Protein AF-A0A2A2K3E5-F1 (afdb_monomer_lite)

Structure (mmCIF, N/CA/C/O backbone):
data_AF-A0A2A2K3E5-F1
#
_entry.id   AF-A0A2A2K3E5-F1
#
loop_
_atom_site.group_PDB
_atom_site.id
_atom_site.type_symbol
_atom_site.label_atom_id
_atom_site.label_alt_id
_atom_site.label_comp_id
_atom_site.label_asym_id
_atom_site.label_entity_id
_atom_site.label_seq_id
_atom_site.pdbx_PDB_ins_code
_atom_site.Cartn_x
_atom_site.Cartn_y
_atom_site.Cartn_z
_atom_site.occupancy
_atom_site.B_iso_or_equiv
_atom_site.auth_seq_id
_atom_site.auth_comp_id
_atom_site.auth_asym_id
_atom_site.auth_atom_id
_atom_site.pdbx_PDB_model_num
ATOM 1 N N . MET A 1 1 ? 12.517 -17.983 -43.524 1.00 34.91 1 MET A N 1
ATOM 2 C CA . MET A 1 1 ? 12.796 -18.405 -42.138 1.00 34.91 1 MET A CA 1
ATOM 3 C C . MET A 1 1 ? 11.754 -17.747 -41.262 1.00 34.91 1 MET A C 1
ATOM 5 O O . MET A 1 1 ? 11.875 -16.572 -40.938 1.00 34.91 1 MET A O 1
ATOM 9 N N . ASP A 1 2 ? 10.687 -18.496 -41.009 1.00 36.69 2 ASP A N 1
ATOM 10 C CA . ASP A 1 2 ? 9.540 -18.131 -40.187 1.00 36.69 2 ASP A CA 1
ATOM 11 C C . ASP A 1 2 ? 9.951 -17.930 -38.727 1.00 36.69 2 ASP A C 1
ATOM 13 O O . ASP A 1 2 ? 10.272 -18.878 -38.011 1.00 36.69 2 ASP A O 1
ATOM 17 N N . LEU A 1 3 ? 9.938 -16.678 -38.276 1.00 42.31 3 LEU A N 1
ATOM 18 C CA . LEU A 1 3 ? 10.086 -16.317 -36.869 1.00 42.31 3 LEU A CA 1
ATOM 19 C C . LEU A 1 3 ? 8.701 -16.348 -36.213 1.00 42.31 3 LEU A C 1
ATOM 21 O O . LEU A 1 3 ? 8.101 -15.316 -35.931 1.00 42.31 3 LEU A O 1
ATOM 25 N N . GLY A 1 4 ? 8.197 -17.566 -35.995 1.00 34.44 4 GLY A N 1
ATOM 26 C CA . GLY A 1 4 ? 6.974 -17.877 -35.249 1.00 34.44 4 GLY A CA 1
ATOM 27 C C . GLY A 1 4 ? 7.083 -17.543 -33.758 1.00 34.44 4 GLY A C 1
ATOM 28 O O . GLY A 1 4 ? 7.116 -18.435 -32.914 1.00 34.44 4 GLY A O 1
ATOM 29 N N . GLY A 1 5 ? 7.154 -16.251 -33.436 1.00 38.38 5 GLY A N 1
ATOM 30 C CA . GLY A 1 5 ? 7.237 -15.718 -32.073 1.00 38.38 5 GLY A CA 1
ATOM 31 C C . GLY A 1 5 ? 6.057 -14.833 -31.661 1.00 38.38 5 GLY A C 1
ATOM 32 O O . GLY A 1 5 ? 6.021 -14.387 -30.517 1.00 38.38 5 GLY A O 1
ATOM 33 N N . ASP A 1 6 ? 5.074 -14.628 -32.542 1.00 44.44 6 ASP A N 1
ATOM 34 C CA . ASP A 1 6 ? 3.839 -13.854 -32.308 1.00 44.44 6 ASP A CA 1
ATOM 35 C C . ASP A 1 6 ? 2.871 -14.500 -31.285 1.00 44.44 6 ASP A C 1
ATOM 37 O O . ASP A 1 6 ? 1.714 -14.108 -31.161 1.00 44.44 6 ASP A O 1
ATOM 41 N N . ILE A 1 7 ? 3.295 -15.530 -30.541 1.00 45.41 7 ILE A N 1
ATOM 42 C CA . ILE A 1 7 ? 2.351 -16.483 -29.932 1.00 45.41 7 ILE A CA 1
ATOM 43 C C . ILE A 1 7 ? 2.134 -16.297 -28.421 1.00 45.41 7 ILE A C 1
ATOM 45 O O . ILE A 1 7 ? 1.094 -16.718 -27.922 1.00 45.41 7 ILE A O 1
ATOM 49 N N . VAL A 1 8 ? 3.015 -15.644 -27.649 1.00 43.03 8 VAL A N 1
ATOM 50 C CA . VAL A 1 8 ? 2.917 -15.776 -26.169 1.00 43.03 8 VAL A CA 1
ATOM 51 C C . VAL A 1 8 ? 2.564 -14.493 -25.403 1.00 43.03 8 VAL A C 1
ATOM 53 O O . VAL A 1 8 ? 2.177 -14.578 -24.239 1.00 43.03 8 VAL A O 1
ATOM 56 N N . ARG A 1 9 ? 2.585 -13.301 -26.019 1.00 43.38 9 ARG A N 1
ATOM 57 C CA . ARG A 1 9 ? 2.241 -12.046 -25.306 1.00 43.38 9 ARG A CA 1
ATOM 58 C C . ARG A 1 9 ? 1.006 -11.290 -25.781 1.00 43.38 9 ARG A C 1
ATOM 60 O O . ARG A 1 9 ? 0.586 -10.384 -25.071 1.00 43.38 9 ARG A O 1
ATOM 67 N N . ASP A 1 10 ? 0.360 -11.720 -26.860 1.00 44.03 10 ASP A N 1
ATOM 68 C CA . ASP A 1 10 ? -0.866 -11.067 -27.346 1.00 44.03 10 ASP A CA 1
ATOM 69 C C . ASP A 1 10 ? -2.169 -11.699 -26.836 1.00 44.03 10 ASP A C 1
ATOM 71 O O . ASP A 1 10 ? -3.243 -11.113 -26.976 1.00 44.03 10 ASP A O 1
ATOM 75 N N . PHE A 1 11 ? -2.123 -12.847 -26.152 1.00 43.97 11 PHE A N 1
ATOM 76 C CA . PHE A 1 11 ? -3.353 -13.476 -25.649 1.00 43.97 11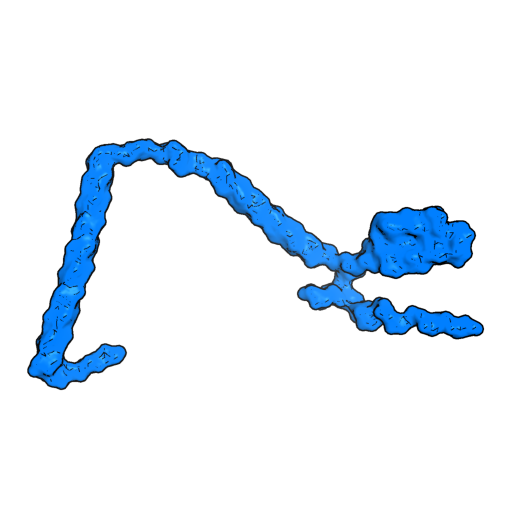 PHE A CA 1
ATOM 77 C C . PHE A 1 11 ? -3.933 -12.830 -24.382 1.00 43.97 11 PHE A C 1
ATOM 79 O O . PHE A 1 11 ? -5.137 -12.929 -24.158 1.00 43.97 11 PHE A O 1
ATOM 86 N N . ALA A 1 12 ? -3.137 -12.102 -23.590 1.00 43.31 12 ALA A N 1
ATOM 87 C CA . ALA A 1 12 ? -3.681 -11.235 -22.534 1.00 43.31 12 ALA A CA 1
ATOM 88 C C . ALA A 1 12 ? -4.191 -9.885 -23.086 1.00 43.31 12 ALA A C 1
ATOM 90 O O . ALA A 1 12 ? -4.932 -9.179 -22.405 1.00 43.31 12 ALA A O 1
ATOM 91 N N . SER A 1 13 ? -3.838 -9.562 -24.337 1.00 45.62 13 SER A N 1
ATOM 92 C CA . SER A 1 13 ? -4.017 -8.257 -24.980 1.00 45.62 13 SER A CA 1
ATOM 93 C C . SER A 1 13 ? -5.052 -8.260 -26.114 1.00 45.62 13 SER A C 1
ATOM 95 O O . SER A 1 13 ? -5.091 -7.322 -26.903 1.00 45.62 13 SER A O 1
ATOM 97 N N . ARG A 1 14 ? -5.941 -9.260 -26.222 1.00 47.97 14 ARG A N 1
ATOM 98 C CA . ARG A 1 14 ? -7.050 -9.173 -27.198 1.00 47.97 14 ARG A CA 1
ATOM 99 C C . ARG A 1 14 ? -8.137 -8.171 -26.810 1.00 47.97 14 ARG A C 1
ATOM 101 O O . ARG A 1 14 ? -8.835 -7.693 -27.692 1.00 47.97 14 ARG A O 1
ATOM 108 N N . ASN A 1 15 ? -8.233 -7.801 -25.528 1.00 50.81 15 ASN A N 1
ATOM 109 C CA . ASN A 1 15 ? -9.259 -6.864 -25.059 1.00 50.81 15 ASN A CA 1
ATOM 110 C C . ASN A 1 15 ? -8.696 -5.591 -24.398 1.00 50.81 15 ASN A C 1
ATOM 112 O O . ASN A 1 15 ? -9.472 -4.701 -24.076 1.00 50.81 15 ASN A O 1
ATOM 116 N N . GLY A 1 16 ? -7.382 -5.484 -24.147 1.00 57.59 16 GLY A N 1
ATOM 117 C CA . GLY A 1 16 ? -6.799 -4.329 -23.437 1.00 57.59 16 GLY A CA 1
ATOM 118 C C . GLY A 1 16 ? -7.319 -4.133 -22.001 1.00 57.59 16 GLY A C 1
ATOM 119 O O . GLY A 1 16 ? -7.186 -3.048 -21.437 1.00 57.59 16 GLY A O 1
ATOM 120 N N . LEU A 1 17 ? -7.941 -5.162 -21.411 1.00 60.69 17 LEU A N 1
ATOM 121 C CA . LEU A 1 17 ? -8.611 -5.101 -20.111 1.00 60.69 17 LEU A CA 1
ATOM 122 C C . LEU A 1 17 ? -7.670 -5.535 -18.986 1.00 60.69 17 LEU A C 1
ATOM 124 O O . LEU A 1 17 ? -7.101 -6.624 -19.002 1.00 60.69 17 LEU A O 1
ATOM 128 N N . CYS A 1 18 ? -7.547 -4.697 -17.963 1.00 66.19 18 CYS A N 1
ATOM 129 C CA . CYS A 1 18 ? -6.782 -5.003 -16.757 1.00 66.19 18 CYS A CA 1
ATOM 130 C C . CYS A 1 18 ? -7.384 -6.209 -16.008 1.00 66.19 18 CYS A C 1
ATOM 132 O O . CYS A 1 18 ? -8.542 -6.163 -15.607 1.00 66.19 18 CYS A O 1
ATOM 134 N N . LYS A 1 19 ? -6.594 -7.260 -15.729 1.00 66.88 19 LYS A N 1
ATOM 135 C CA . LYS A 1 19 ? -7.064 -8.504 -15.067 1.00 66.88 19 LYS A CA 1
ATOM 136 C C . LYS A 1 19 ? -7.733 -8.301 -13.700 1.00 66.88 19 LYS A C 1
ATOM 138 O O . LYS A 1 19 ? -8.517 -9.139 -13.274 1.00 66.88 19 LYS A O 1
ATOM 143 N N . ARG A 1 20 ? -7.395 -7.218 -12.991 1.00 67.38 20 ARG A N 1
ATOM 144 C CA . ARG A 1 20 ? -7.940 -6.901 -11.658 1.00 67.38 20 ARG A CA 1
ATOM 145 C C . ARG A 1 20 ? -9.219 -6.065 -11.727 1.00 67.38 20 ARG A C 1
ATOM 147 O O . ARG A 1 20 ? -10.058 -6.154 -10.841 1.00 67.38 20 ARG A O 1
ATOM 154 N N . CYS A 1 21 ? -9.351 -5.232 -12.751 1.00 66.88 21 CYS A N 1
ATOM 155 C CA . CYS A 1 21 ? -10.335 -4.160 -12.787 1.00 66.88 21 CYS A CA 1
ATOM 156 C C . CYS A 1 21 ? -11.241 -4.186 -14.019 1.00 66.88 21 CYS A C 1
ATOM 158 O O . CYS A 1 21 ? -12.175 -3.393 -14.078 1.00 66.88 21 CYS A O 1
ATOM 160 N N . ASN A 1 22 ? -10.974 -5.073 -14.986 1.00 66.81 22 ASN A N 1
ATOM 161 C CA . ASN A 1 22 ? -11.680 -5.218 -16.261 1.00 66.81 22 ASN A CA 1
ATOM 162 C C . ASN A 1 22 ? -11.976 -3.872 -16.945 1.00 66.81 22 ASN A C 1
ATOM 164 O O . ASN A 1 22 ? -13.013 -3.697 -17.576 1.00 66.81 22 ASN A O 1
ATOM 168 N N . LYS A 1 23 ? -11.062 -2.906 -16.802 1.00 65.06 23 LYS A N 1
ATOM 169 C CA . LYS A 1 23 ? -11.119 -1.594 -17.451 1.00 65.06 23 LYS A CA 1
ATOM 170 C C . LYS A 1 23 ? -10.011 -1.484 -18.488 1.00 65.06 23 LYS A C 1
ATOM 172 O O . LYS A 1 23 ? -8.926 -2.042 -18.306 1.00 65.06 23 LYS A O 1
ATOM 177 N N . LEU A 1 24 ? -10.313 -0.767 -19.566 1.00 60.31 24 LEU A N 1
ATOM 178 C CA . LEU A 1 24 ? -9.474 -0.622 -20.755 1.00 60.31 24 LEU A CA 1
ATOM 179 C C . LEU A 1 24 ? -8.495 0.553 -20.579 1.00 60.31 24 LEU A C 1
ATOM 181 O O . LEU A 1 24 ? -8.556 1.557 -21.277 1.00 60.31 24 LEU A O 1
ATOM 185 N N . THR A 1 25 ? -7.655 0.460 -19.547 1.00 59.81 25 THR A N 1
ATOM 186 C CA . THR A 1 25 ? -6.729 1.524 -19.111 1.00 59.81 25 THR A CA 1
ATOM 187 C C . THR A 1 25 ? -5.356 0.943 -18.773 1.00 59.81 25 THR A C 1
ATOM 189 O O . THR A 1 25 ? -4.784 1.231 -17.719 1.00 59.81 25 THR A O 1
ATOM 192 N N . ILE A 1 26 ? -4.862 0.035 -19.618 1.00 62.75 26 ILE A N 1
ATOM 193 C CA . ILE A 1 26 ? -3.511 -0.515 -19.492 1.00 62.75 26 ILE A CA 1
ATOM 194 C C . ILE A 1 26 ? -2.545 0.416 -20.228 1.00 62.75 26 ILE A C 1
ATOM 196 O O . ILE A 1 26 ? -2.617 0.566 -21.445 1.00 62.75 26 ILE A O 1
ATOM 200 N N . VAL A 1 27 ? -1.620 1.015 -19.486 1.00 63.66 27 VAL A N 1
ATOM 201 C CA . VAL A 1 27 ? -0.490 1.780 -20.014 1.00 63.66 27 VAL A CA 1
ATOM 202 C C . VAL A 1 27 ? 0.737 0.872 -20.007 1.00 63.66 27 VAL A C 1
ATOM 204 O O . VAL A 1 27 ? 1.087 0.294 -18.978 1.00 63.66 27 VAL A O 1
ATOM 207 N N . LEU A 1 28 ? 1.408 0.725 -21.151 1.00 64.31 28 LEU A N 1
ATOM 208 C CA . LEU A 1 28 ? 2.680 0.004 -21.209 1.00 64.31 28 LEU A CA 1
ATOM 209 C C . LEU A 1 28 ? 3.811 0.924 -20.760 1.00 64.31 28 LEU A C 1
ATOM 211 O O . LEU A 1 28 ? 4.202 1.836 -21.489 1.00 64.31 28 LEU A O 1
ATOM 215 N N . VAL A 1 29 ? 4.370 0.652 -19.585 1.00 68.38 29 VAL A N 1
ATOM 216 C CA . VAL A 1 29 ? 5.509 1.406 -19.059 1.00 68.38 29 VAL A CA 1
ATOM 217 C C . VAL A 1 29 ? 6.793 0.622 -19.349 1.00 68.38 29 VAL A C 1
ATOM 219 O O . VAL A 1 29 ? 6.892 -0.557 -18.984 1.00 68.38 29 VAL A O 1
ATOM 222 N N . PRO A 1 30 ? 7.786 1.226 -20.027 1.00 69.31 30 PRO A N 1
ATOM 223 C CA . PRO A 1 30 ? 9.080 0.587 -20.205 1.00 69.31 30 PRO A CA 1
ATOM 224 C C . PRO A 1 30 ? 9.798 0.490 -18.856 1.00 69.31 30 PRO A C 1
ATOM 226 O O . PRO A 1 30 ? 9.852 1.457 -18.098 1.00 69.31 30 PRO A O 1
ATOM 229 N N . SER A 1 31 ? 10.367 -0.674 -18.549 1.00 75.06 31 SER A N 1
ATOM 230 C CA . SER A 1 31 ? 11.224 -0.804 -17.371 1.00 75.06 31 SER A CA 1
ATOM 231 C C . SER A 1 31 ? 12.581 -0.131 -17.608 1.00 75.06 31 SER A C 1
ATOM 233 O O . SER A 1 31 ? 13.116 -0.160 -18.718 1.00 75.06 31 SER A O 1
ATOM 235 N N . LEU A 1 32 ? 13.165 0.440 -16.549 1.00 75.56 32 LEU A N 1
ATOM 236 C CA . LEU A 1 32 ? 14.512 1.031 -16.581 1.00 75.56 32 LEU A CA 1
ATOM 237 C C . LEU A 1 32 ? 15.558 0.039 -17.104 1.00 75.56 32 LEU A C 1
ATOM 239 O O . LEU A 1 32 ? 16.401 0.401 -17.918 1.00 75.56 32 LEU A O 1
ATOM 243 N N . PHE A 1 33 ? 15.451 -1.227 -16.697 1.00 80.50 33 PHE A N 1
ATOM 244 C CA . PHE A 1 33 ? 16.304 -2.306 -17.190 1.00 80.50 33 PHE A CA 1
ATOM 245 C C . PHE A 1 33 ? 16.183 -2.487 -18.709 1.00 80.50 33 PHE A C 1
ATOM 247 O O . PHE A 1 33 ? 17.193 -2.524 -19.405 1.00 80.50 33 PHE A O 1
ATOM 254 N N . GLY A 1 34 ? 14.956 -2.509 -19.237 1.00 79.25 34 GLY A N 1
ATOM 255 C CA . GLY A 1 34 ? 14.713 -2.580 -20.675 1.00 79.25 34 GLY A CA 1
ATOM 256 C C . GLY A 1 34 ? 15.338 -1.427 -21.454 1.00 79.25 34 GLY A C 1
ATOM 257 O O . GLY A 1 34 ? 15.894 -1.643 -22.527 1.00 79.25 34 GLY A O 1
ATOM 258 N N . VAL A 1 35 ? 15.274 -0.207 -20.911 1.00 81.56 35 VAL A N 1
ATOM 259 C CA . VAL A 1 35 ? 15.882 0.986 -21.525 1.00 81.56 35 VAL A CA 1
ATOM 260 C C . VAL A 1 35 ? 17.409 0.896 -21.514 1.00 81.56 35 VAL A C 1
ATOM 262 O O . VAL A 1 35 ? 18.044 1.164 -22.530 1.00 81.56 35 VAL A O 1
ATOM 265 N N . ILE A 1 36 ? 18.006 0.464 -20.401 1.00 83.31 36 ILE A N 1
ATOM 266 C CA . ILE A 1 36 ? 19.459 0.281 -20.287 1.00 83.31 36 ILE A CA 1
ATOM 267 C C . ILE A 1 36 ? 19.937 -0.780 -21.281 1.00 83.31 36 ILE A C 1
ATOM 269 O O . ILE A 1 36 ? 20.877 -0.526 -22.027 1.00 83.31 36 ILE A O 1
ATOM 273 N N . CYS A 1 37 ? 19.258 -1.926 -21.357 1.00 81.75 37 CYS A N 1
ATOM 274 C CA . CYS A 1 37 ? 19.573 -2.979 -22.323 1.00 81.75 37 CYS A CA 1
ATOM 275 C C . CYS A 1 37 ? 19.414 -2.519 -23.776 1.00 81.75 37 CYS A C 1
ATOM 277 O O . CYS A 1 37 ? 20.184 -2.947 -24.633 1.00 81.75 37 CYS A O 1
ATOM 279 N N . LEU A 1 38 ? 18.454 -1.637 -24.069 1.00 82.12 38 LEU A N 1
ATOM 280 C CA . LEU A 1 38 ? 18.306 -1.061 -25.404 1.00 82.12 38 LEU A CA 1
ATOM 281 C C . LEU A 1 38 ? 19.528 -0.229 -25.796 1.00 82.12 38 LEU A C 1
ATOM 283 O O . LEU A 1 38 ? 19.979 -0.333 -26.929 1.00 82.12 38 LEU A O 1
ATOM 287 N N . ILE A 1 39 ? 20.071 0.557 -24.865 1.00 83.38 39 ILE A N 1
ATOM 288 C CA . ILE A 1 39 ? 21.232 1.422 -25.106 1.00 83.38 39 ILE A CA 1
ATOM 289 C C . ILE A 1 39 ? 22.523 0.593 -25.183 1.00 83.38 39 ILE A C 1
ATOM 291 O O . ILE A 1 39 ? 23.324 0.783 -26.096 1.00 83.38 39 ILE A O 1
ATOM 295 N N . THR A 1 40 ? 22.727 -0.353 -24.260 1.00 83.38 40 THR A N 1
ATOM 296 C CA . THR A 1 40 ? 23.977 -1.127 -24.162 1.00 83.38 40 THR A CA 1
ATOM 297 C C . THR A 1 40 ? 24.102 -2.220 -25.221 1.00 83.38 40 THR A C 1
ATOM 299 O O . THR A 1 40 ? 25.211 -2.533 -25.644 1.00 83.38 40 THR A O 1
ATOM 302 N N . LEU A 1 41 ? 22.983 -2.783 -25.686 1.00 82.94 41 LEU A N 1
ATOM 303 C CA . LEU A 1 41 ? 22.952 -3.868 -26.676 1.00 82.94 41 LEU A CA 1
ATOM 304 C C . LEU A 1 41 ? 22.391 -3.419 -28.032 1.00 82.94 41 LEU A C 1
ATOM 306 O O . LEU A 1 41 ? 22.034 -4.260 -28.859 1.00 82.94 41 LEU A O 1
ATOM 310 N N . TRP A 1 42 ? 22.333 -2.107 -28.286 1.00 80.31 42 TRP A N 1
ATOM 311 C CA . TRP A 1 42 ? 21.911 -1.547 -29.576 1.00 80.31 42 TRP A CA 1
ATOM 312 C C . TRP A 1 42 ? 22.741 -2.103 -30.747 1.00 80.31 42 TRP A C 1
ATOM 314 O O . TRP A 1 42 ? 22.206 -2.440 -31.800 1.00 80.31 42 TRP A O 1
ATOM 324 N N . TRP A 1 43 ? 24.048 -2.267 -30.525 1.00 80.00 43 TRP A N 1
ATOM 325 C CA . TRP A 1 43 ? 25.037 -2.681 -31.526 1.00 80.00 43 TRP A CA 1
ATOM 326 C C . TRP A 1 43 ? 25.004 -4.190 -31.827 1.00 80.00 43 TRP A C 1
ATOM 328 O O . TRP A 1 43 ? 25.553 -4.635 -32.830 1.00 80.00 43 TRP A O 1
ATOM 338 N N . MET A 1 44 ? 24.323 -4.986 -30.994 1.00 76.69 44 MET A N 1
ATOM 339 C CA . MET A 1 44 ? 24.200 -6.443 -31.133 1.00 76.69 44 MET A CA 1
ATOM 340 C C . MET A 1 44 ? 23.000 -6.821 -32.014 1.00 76.69 44 MET A C 1
ATOM 342 O O . MET A 1 44 ? 22.104 -7.542 -31.581 1.00 76.69 44 MET A O 1
ATOM 346 N N . CYS A 1 45 ? 22.941 -6.293 -33.240 1.00 79.38 45 CYS A N 1
ATOM 347 C CA . CYS A 1 45 ? 21.907 -6.629 -34.235 1.00 79.38 45 CYS A CA 1
ATOM 348 C C . CYS A 1 45 ? 20.453 -6.522 -33.715 1.00 79.38 45 CYS A C 1
ATOM 350 O O . CYS A 1 45 ? 19.597 -7.328 -34.071 1.00 79.38 45 CYS A O 1
ATOM 352 N N . GLY A 1 46 ? 20.158 -5.545 -32.849 1.00 68.50 46 GLY A N 1
ATOM 353 C CA . GLY A 1 46 ? 18.799 -5.328 -32.338 1.00 68.50 46 GLY A CA 1
ATOM 354 C C . GLY A 1 46 ? 18.380 -6.211 -31.154 1.00 68.50 46 GLY A C 1
ATOM 355 O O . GLY A 1 46 ? 17.225 -6.132 -30.734 1.00 68.50 46 GLY A O 1
ATOM 356 N N . LEU A 1 47 ? 19.289 -6.983 -30.542 1.00 79.31 47 LEU A N 1
ATOM 357 C CA . LEU A 1 47 ? 19.012 -7.730 -29.299 1.00 79.31 47 LEU A CA 1
ATOM 358 C C . LEU A 1 47 ? 18.497 -6.821 -28.172 1.00 79.31 47 LEU A C 1
ATOM 360 O O . LEU A 1 47 ? 17.553 -7.179 -27.467 1.00 79.31 47 LEU A O 1
ATOM 364 N N . GLY A 1 48 ? 19.049 -5.609 -28.052 1.00 76.25 48 GLY A N 1
ATOM 365 C CA . GLY A 1 48 ? 18.559 -4.604 -27.105 1.00 76.25 48 GLY A CA 1
ATOM 366 C C . GLY A 1 48 ? 17.092 -4.215 -27.335 1.00 76.25 48 GLY A C 1
ATOM 367 O O . GLY A 1 48 ? 16.346 -4.027 -26.375 1.00 76.25 48 GLY A O 1
ATOM 368 N N . TYR A 1 49 ? 16.637 -4.172 -28.593 1.00 78.12 49 TYR A N 1
ATOM 369 C CA . TYR A 1 49 ? 15.242 -3.876 -28.935 1.00 78.12 49 TYR A CA 1
ATOM 370 C C . TYR A 1 49 ? 14.295 -5.017 -28.542 1.00 78.12 49 TYR A C 1
ATOM 372 O O . TYR A 1 49 ? 13.203 -4.771 -28.022 1.00 78.12 49 TYR A O 1
ATOM 380 N N . VAL A 1 50 ? 14.726 -6.268 -28.733 1.00 78.44 50 VAL A N 1
ATOM 381 C CA . VAL A 1 50 ? 13.962 -7.458 -28.325 1.00 78.44 50 VAL A CA 1
ATOM 382 C C . VAL A 1 50 ? 13.795 -7.487 -26.807 1.00 78.44 50 VAL A C 1
ATOM 384 O O . VAL A 1 50 ? 12.678 -7.631 -26.306 1.00 78.44 50 VAL A O 1
ATOM 387 N N . ILE A 1 51 ? 14.876 -7.259 -26.059 1.00 79.69 51 ILE A N 1
ATOM 388 C CA . ILE A 1 51 ? 14.841 -7.214 -24.591 1.00 79.69 51 ILE A CA 1
ATOM 389 C C . ILE A 1 51 ? 13.955 -6.060 -24.112 1.00 79.69 51 ILE A C 1
ATOM 391 O O . ILE A 1 51 ? 13.123 -6.248 -23.224 1.00 79.69 51 ILE A O 1
ATOM 395 N N . TYR A 1 52 ? 14.053 -4.885 -24.731 1.00 76.88 52 TYR A N 1
ATOM 396 C CA . TYR A 1 52 ? 13.188 -3.746 -24.425 1.00 76.88 52 TYR A CA 1
ATOM 397 C C . TYR A 1 52 ? 11.701 -4.060 -24.633 1.00 76.88 52 TYR A C 1
ATOM 399 O O . TYR A 1 52 ? 10.876 -3.731 -23.782 1.00 76.88 52 TYR A O 1
ATOM 407 N N . ARG A 1 53 ? 11.340 -4.742 -25.727 1.00 74.00 53 ARG A N 1
ATOM 408 C CA . ARG A 1 53 ? 9.962 -5.196 -25.984 1.00 74.00 53 ARG A CA 1
ATOM 409 C C . ARG A 1 53 ? 9.481 -6.194 -24.930 1.00 74.00 53 ARG A C 1
ATOM 411 O O . ARG A 1 53 ? 8.351 -6.070 -24.460 1.00 74.00 53 ARG A O 1
ATOM 418 N N . LEU A 1 54 ? 10.336 -7.132 -24.523 1.00 73.38 54 LEU A N 1
ATOM 419 C CA . LEU A 1 54 ? 10.021 -8.153 -23.517 1.00 73.38 54 LEU A CA 1
ATOM 420 C C . LEU A 1 54 ? 9.938 -7.610 -22.087 1.00 73.38 54 LEU A C 1
ATOM 422 O O . LEU A 1 54 ? 9.299 -8.209 -21.229 1.00 73.38 54 LEU A O 1
ATOM 426 N N . THR A 1 55 ? 10.534 -6.461 -21.813 1.00 73.25 55 THR A N 1
ATOM 427 C CA . THR A 1 55 ? 10.602 -5.888 -20.461 1.00 73.25 55 THR A CA 1
ATOM 428 C C . THR A 1 55 ? 9.630 -4.726 -20.257 1.00 73.25 55 THR A C 1
ATOM 430 O O . THR A 1 55 ? 9.683 -4.044 -19.229 1.00 73.25 55 THR A O 1
ATOM 433 N N . LYS A 1 56 ? 8.721 -4.494 -21.216 1.00 69.44 56 LYS A N 1
ATOM 434 C CA . LYS A 1 56 ? 7.559 -3.621 -21.020 1.00 69.44 56 LYS A CA 1
ATOM 435 C C . LYS A 1 56 ? 6.592 -4.281 -20.051 1.00 69.44 56 LYS A C 1
ATOM 437 O O . LYS A 1 56 ? 6.147 -5.403 -20.306 1.00 69.44 56 LYS A O 1
ATOM 442 N N . ASN A 1 57 ? 6.243 -3.557 -18.997 1.00 67.06 57 ASN A N 1
ATOM 443 C CA . ASN A 1 57 ? 5.258 -3.997 -18.024 1.00 67.06 57 ASN A CA 1
ATOM 444 C C . ASN A 1 57 ? 3.911 -3.337 -18.311 1.00 67.06 57 ASN A C 1
ATOM 446 O O . ASN A 1 57 ? 3.835 -2.158 -18.661 1.00 67.06 57 ASN A O 1
ATOM 450 N N . GLU A 1 58 ? 2.848 -4.115 -18.150 1.00 67.44 58 GLU A N 1
ATOM 451 C CA . GLU A 1 58 ? 1.476 -3.625 -18.195 1.00 67.44 58 GLU A CA 1
ATOM 452 C C . GLU A 1 58 ? 1.161 -2.947 -16.862 1.00 67.44 58 GLU A C 1
ATOM 454 O O . GLU A 1 58 ? 1.194 -3.579 -15.803 1.00 67.44 58 GLU A O 1
ATOM 459 N N . HIS A 1 59 ? 0.887 -1.647 -16.901 1.00 64.94 59 HIS A N 1
ATOM 460 C CA . HIS A 1 59 ? 0.521 -0.865 -15.733 1.00 64.94 59 HIS A CA 1
ATOM 461 C C . HIS A 1 59 ? -0.933 -0.418 -15.843 1.00 64.94 59 HIS A C 1
ATOM 463 O O . HIS A 1 59 ? -1.353 0.104 -16.870 1.00 64.94 59 HIS A O 1
ATOM 469 N N . CYS A 1 60 ? -1.709 -0.613 -14.781 1.00 71.50 60 CYS A N 1
ATOM 470 C CA . CYS A 1 60 ? -3.073 -0.113 -14.711 1.00 71.50 60 CYS A CA 1
ATOM 471 C C . CYS A 1 60 ? -3.120 1.085 -13.764 1.00 71.50 60 CYS A C 1
ATOM 473 O O . CYS A 1 60 ? -3.050 0.917 -12.546 1.00 71.50 60 CYS A O 1
ATOM 475 N N . GLU A 1 61 ? -3.255 2.279 -14.334 1.00 66.31 61 GLU A N 1
ATOM 476 C CA . GLU A 1 61 ? -3.278 3.552 -13.607 1.00 66.31 61 GLU A CA 1
ATOM 477 C C . GLU A 1 61 ? -4.334 3.601 -12.478 1.00 66.31 61 GLU A C 1
ATOM 479 O O . GLU A 1 61 ? -3.961 3.901 -11.341 1.00 66.31 61 GLU A O 1
ATOM 484 N N . PRO A 1 62 ? -5.610 3.204 -12.688 1.00 66.06 62 PRO A N 1
ATOM 485 C CA . PRO A 1 62 ? -6.599 3.232 -11.608 1.00 66.06 62 PRO A CA 1
ATOM 486 C C . PRO A 1 62 ? -6.327 2.218 -10.485 1.00 66.06 62 PRO A C 1
ATOM 488 O O . PRO A 1 62 ? -6.651 2.496 -9.332 1.00 66.06 62 PRO A O 1
ATOM 491 N N . CYS A 1 63 ? -5.711 1.066 -10.778 1.00 70.62 63 CYS A N 1
ATOM 492 C CA . CYS A 1 63 ? -5.305 0.112 -9.736 1.00 70.62 63 CYS A CA 1
ATOM 493 C C . CYS A 1 63 ? -4.086 0.601 -8.950 1.00 70.62 63 CYS A C 1
ATOM 495 O O . CYS A 1 63 ? -3.993 0.395 -7.744 1.00 70.62 63 CYS A O 1
ATOM 497 N N . ALA A 1 64 ? -3.146 1.266 -9.617 1.00 68.31 64 ALA A N 1
ATOM 498 C CA . ALA A 1 64 ? -2.002 1.857 -8.940 1.00 68.31 64 ALA A CA 1
ATOM 499 C C . ALA A 1 64 ? -2.436 2.991 -8.004 1.00 68.31 64 ALA A C 1
ATOM 501 O O . ALA A 1 64 ? -1.934 3.102 -6.886 1.00 68.31 64 ALA A O 1
ATOM 502 N N . GLN A 1 65 ? -3.415 3.794 -8.429 1.00 72.69 65 GLN A N 1
ATOM 503 C CA . GLN A 1 65 ? -3.975 4.862 -7.612 1.00 72.69 65 GLN A CA 1
ATOM 504 C C . GLN A 1 65 ? -4.748 4.324 -6.401 1.00 72.69 65 GLN A C 1
ATOM 506 O O . GLN A 1 65 ? -4.584 4.862 -5.307 1.00 72.69 65 GLN A O 1
ATOM 511 N N . SER A 1 66 ? -5.550 3.261 -6.553 1.00 72.25 66 SER A N 1
ATOM 512 C CA . SER A 1 66 ? -6.246 2.642 -5.415 1.00 72.25 66 SER A CA 1
ATOM 513 C C . SER A 1 66 ? -5.266 2.108 -4.375 1.00 72.25 66 SER A C 1
ATOM 515 O O . SER A 1 66 ? -5.390 2.438 -3.197 1.00 72.25 66 SER A O 1
ATOM 517 N N . ASP A 1 67 ? -4.248 1.371 -4.821 1.00 73.88 67 ASP A N 1
ATOM 518 C CA . ASP A 1 67 ? -3.245 0.770 -3.939 1.00 73.88 67 ASP A CA 1
ATOM 519 C C . ASP A 1 67 ? -2.402 1.863 -3.245 1.00 73.88 67 ASP A C 1
ATOM 521 O O . ASP A 1 67 ? -2.023 1.738 -2.077 1.00 73.88 67 ASP A O 1
ATOM 525 N N . PHE A 1 68 ? -2.133 2.978 -3.934 1.00 73.31 68 PHE A N 1
ATOM 526 C CA . PHE A 1 68 ? -1.456 4.136 -3.348 1.00 73.31 68 PHE A CA 1
ATOM 527 C C . PHE A 1 68 ? -2.319 4.843 -2.298 1.00 73.31 68 PHE A C 1
ATOM 529 O O . PHE A 1 68 ? -1.824 5.183 -1.224 1.00 73.31 68 PHE A O 1
ATOM 536 N N . MET A 1 69 ? -3.607 5.050 -2.580 1.00 71.12 69 MET A N 1
ATOM 537 C CA . MET A 1 69 ? -4.544 5.682 -1.646 1.00 71.12 69 MET A CA 1
ATOM 538 C C . MET A 1 69 ? -4.766 4.825 -0.398 1.00 71.12 69 MET A C 1
ATOM 540 O O . MET A 1 69 ? -4.851 5.365 0.705 1.00 71.12 69 MET A O 1
ATOM 544 N N . GLU A 1 70 ? -4.794 3.502 -0.546 1.00 74.88 70 GLU A N 1
ATOM 545 C CA . GLU A 1 70 ? -4.878 2.558 0.568 1.00 74.88 70 GLU A CA 1
ATOM 546 C C . GLU A 1 70 ? -3.631 2.632 1.462 1.00 74.88 70 GLU A C 1
ATOM 548 O O . GLU A 1 70 ? -3.748 2.871 2.665 1.00 74.88 70 GLU A O 1
ATOM 553 N N . LYS A 1 71 ? -2.429 2.583 0.873 1.00 74.06 71 LYS A N 1
ATOM 554 C CA . LYS A 1 71 ? -1.169 2.774 1.616 1.00 74.06 71 LYS A CA 1
ATOM 555 C C . LYS A 1 71 ? -1.058 4.160 2.253 1.00 74.06 71 LYS A C 1
ATOM 557 O O . LYS A 1 71 ? -0.512 4.305 3.346 1.00 74.06 71 LYS A O 1
ATOM 562 N N . ALA A 1 72 ? -1.561 5.202 1.595 1.00 71.81 72 ALA A N 1
ATOM 563 C CA . ALA A 1 72 ? -1.585 6.551 2.153 1.00 71.81 72 ALA A CA 1
ATOM 564 C C . ALA A 1 72 ? -2.540 6.648 3.352 1.00 71.81 72 ALA A C 1
ATOM 566 O O . ALA A 1 72 ? -2.218 7.315 4.336 1.00 71.81 72 ALA A O 1
ATOM 567 N N . LYS A 1 73 ? -3.690 5.967 3.298 1.00 76.44 73 LYS A N 1
ATOM 568 C CA . LYS A 1 73 ? -4.634 5.865 4.416 1.00 76.44 73 LYS A CA 1
ATOM 569 C C . LYS A 1 73 ? -4.006 5.147 5.608 1.00 76.44 73 LYS A C 1
ATOM 571 O O . LYS A 1 73 ? -4.118 5.646 6.723 1.00 76.44 73 LYS A O 1
ATOM 576 N N . GLU A 1 74 ? -3.309 4.041 5.369 1.00 69.94 74 GLU A N 1
ATOM 577 C CA . GLU A 1 74 ? -2.588 3.299 6.407 1.00 69.94 74 GLU A CA 1
ATOM 578 C C . GLU A 1 74 ? -1.537 4.184 7.095 1.00 69.94 74 GLU A C 1
ATOM 580 O O . GLU A 1 74 ? -1.570 4.355 8.311 1.00 69.94 74 GLU A O 1
ATOM 585 N N . ARG A 1 75 ? -0.697 4.884 6.319 1.00 71.38 75 ARG A N 1
ATOM 586 C CA . ARG A 1 75 ? 0.295 5.834 6.861 1.00 71.38 75 ARG A CA 1
ATOM 587 C C . ARG A 1 75 ? -0.335 6.955 7.690 1.00 71.38 75 ARG A C 1
ATOM 589 O O . ARG A 1 75 ? 0.218 7.335 8.719 1.00 71.38 75 ARG A O 1
ATOM 596 N N . ARG A 1 76 ? -1.478 7.498 7.252 1.00 70.50 76 ARG A N 1
ATOM 597 C CA . ARG A 1 76 ? -2.210 8.539 7.996 1.00 70.50 76 ARG A CA 1
ATOM 598 C C . ARG A 1 76 ? -2.773 8.009 9.313 1.00 70.50 76 ARG A C 1
ATOM 600 O O . ARG A 1 76 ? -2.705 8.720 10.308 1.00 70.50 76 ARG A O 1
ATOM 607 N N . MET A 1 77 ? -3.298 6.784 9.327 1.00 69.38 77 MET A N 1
ATOM 608 C CA . MET A 1 77 ? -3.830 6.156 10.539 1.00 69.38 77 MET A CA 1
ATOM 609 C C . MET A 1 77 ? -2.723 5.904 1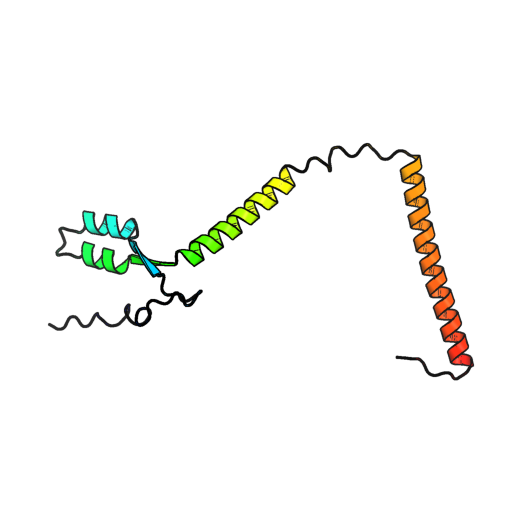1.567 1.00 69.38 77 MET A C 1
ATOM 611 O O . MET A 1 77 ? -2.881 6.259 12.731 1.00 69.38 77 MET A O 1
ATOM 615 N N . THR A 1 78 ? -1.575 5.380 11.132 1.00 71.38 78 THR A N 1
ATOM 616 C CA . THR A 1 78 ? -0.414 5.173 12.008 1.00 71.38 78 THR A CA 1
ATOM 617 C C . THR A 1 78 ? 0.106 6.491 12.574 1.00 71.38 78 THR A C 1
ATOM 619 O O . THR A 1 78 ? 0.421 6.566 13.757 1.00 71.38 78 THR A O 1
ATOM 622 N N . LYS A 1 79 ? 0.148 7.553 11.757 1.00 73.69 79 LYS A N 1
ATOM 623 C CA . LYS A 1 79 ? 0.544 8.888 12.218 1.00 73.69 79 LYS A CA 1
ATOM 624 C C . LYS A 1 79 ? -0.414 9.444 13.278 1.00 73.69 79 LYS A C 1
ATOM 626 O O . LYS A 1 79 ? 0.052 9.914 14.302 1.00 73.69 79 LYS A O 1
ATOM 631 N N . LEU A 1 80 ? -1.727 9.342 13.062 1.00 67.81 80 LEU A N 1
ATOM 632 C CA . LEU A 1 80 ? -2.731 9.759 14.051 1.00 67.81 80 LEU A CA 1
ATOM 633 C C . LEU A 1 80 ? -2.570 9.024 15.384 1.00 67.81 80 LEU A C 1
ATOM 635 O O . LEU A 1 80 ? -2.700 9.645 16.426 1.00 67.81 80 LEU A O 1
ATOM 639 N N . PHE A 1 81 ? -2.267 7.726 15.350 1.00 68.38 81 PHE A N 1
ATOM 640 C CA . PHE A 1 81 ? -2.024 6.945 16.562 1.00 68.38 81 PHE A CA 1
ATOM 641 C C . PHE A 1 81 ? -0.750 7.382 17.304 1.00 68.38 81 PHE A C 1
ATOM 643 O O . PHE A 1 81 ? -0.732 7.409 18.527 1.00 68.38 81 PHE A O 1
ATOM 650 N N . LEU A 1 82 ? 0.311 7.732 16.572 1.00 68.50 82 LEU A N 1
ATOM 651 C CA . LEU A 1 82 ? 1.564 8.243 17.143 1.00 68.50 82 LEU A CA 1
ATOM 652 C C . LEU A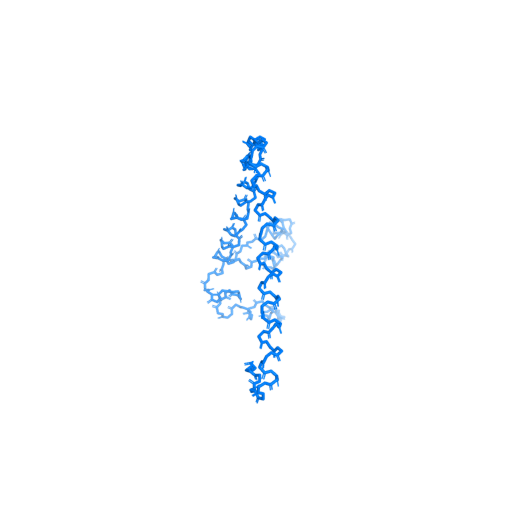 1 82 ? 1.423 9.658 17.721 1.00 68.50 82 LEU A C 1
ATOM 654 O O . LEU A 1 82 ? 2.032 9.957 18.743 1.00 68.50 82 LEU A O 1
ATOM 658 N N . ASP A 1 83 ? 0.631 10.509 17.069 1.00 73.19 83 ASP A N 1
ATOM 659 C CA . ASP A 1 83 ? 0.380 11.891 17.491 1.00 73.19 83 ASP A CA 1
ATOM 660 C C . ASP A 1 83 ? -0.692 11.981 18.604 1.00 73.19 83 ASP A C 1
ATOM 662 O O . ASP A 1 83 ? -0.916 13.057 19.161 1.00 73.19 83 ASP A O 1
ATOM 666 N N . ASP A 1 84 ? -1.365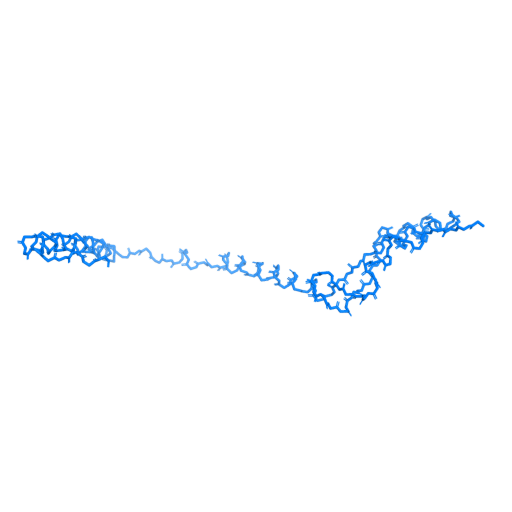 10.875 18.951 1.00 65.56 84 ASP A N 1
ATOM 667 C CA . ASP A 1 84 ? -2.368 10.829 20.019 1.00 65.56 84 ASP A CA 1
ATOM 668 C C . ASP A 1 84 ? -1.707 10.792 21.410 1.00 65.56 84 ASP A C 1
ATOM 670 O O . ASP A 1 84 ? -1.535 9.749 22.043 1.00 65.56 84 ASP A O 1
ATOM 674 N N . VAL A 1 85 ? -1.341 11.975 21.908 1.00 63.16 85 VAL A N 1
ATOM 675 C CA . VAL A 1 85 ? -0.760 12.177 23.249 1.00 63.16 85 VAL A CA 1
ATOM 676 C C . VAL A 1 85 ? -1.833 12.143 24.356 1.00 63.16 85 VAL A C 1
ATOM 678 O O . VAL A 1 85 ? -1.510 12.208 25.542 1.00 63.16 85 VAL A O 1
ATOM 681 N N . SER A 1 86 ? -3.120 11.974 24.019 1.00 64.38 86 SER A N 1
ATOM 682 C CA . SER A 1 86 ? -4.222 12.011 24.998 1.00 64.38 86 SER A CA 1
ATOM 683 C C . SER A 1 86 ? -4.150 10.911 26.065 1.00 64.38 86 SER A C 1
ATOM 685 O O . SER A 1 86 ? -4.743 11.048 27.136 1.00 64.38 86 SER A O 1
ATOM 687 N N . GLN A 1 87 ? -3.395 9.837 25.810 1.00 59.16 87 GLN A N 1
ATOM 688 C CA . GLN A 1 87 ? -3.136 8.781 26.792 1.00 59.16 87 GLN A CA 1
ATOM 689 C C . GLN A 1 87 ? -2.143 9.201 27.887 1.00 59.16 87 GLN A C 1
ATOM 691 O O . GLN A 1 87 ? -2.190 8.645 28.982 1.00 59.16 87 GLN A O 1
ATOM 696 N N . TYR A 1 88 ? -1.268 10.175 27.619 1.00 57.59 88 TYR A N 1
ATOM 697 C CA . TYR A 1 88 ? -0.256 10.648 28.571 1.00 57.59 88 TYR A CA 1
ATOM 698 C C . TYR A 1 88 ? -0.756 11.801 29.448 1.00 57.59 88 TYR A C 1
ATOM 700 O O . TYR A 1 88 ? -0.343 11.904 30.599 1.00 57.59 88 TYR A O 1
ATOM 708 N N . ASP A 1 89 ? -1.689 12.611 28.943 1.00 55.16 89 ASP A N 1
ATOM 709 C CA . ASP A 1 89 ? -2.272 13.757 29.657 1.00 55.16 89 ASP A CA 1
ATOM 710 C C . ASP A 1 89 ? -3.494 13.401 30.519 1.00 55.16 89 ASP A C 1
ATOM 712 O O . ASP A 1 89 ? -4.224 14.287 30.970 1.00 55.16 89 ASP A O 1
ATOM 716 N N . GLN A 1 90 ? -3.752 12.116 30.788 1.00 61.44 90 GLN A N 1
ATOM 717 C CA . GLN A 1 90 ? -4.800 11.763 31.744 1.00 61.44 90 GLN A CA 1
ATOM 718 C C . GLN A 1 90 ? -4.345 12.145 33.159 1.00 61.44 90 GLN A C 1
ATOM 720 O O . GLN A 1 90 ? -3.431 11.509 33.694 1.00 61.44 90 GLN A O 1
ATOM 725 N N . PRO A 1 91 ? -4.973 13.150 33.809 1.00 62.28 91 PRO A N 1
ATOM 726 C CA . PRO A 1 91 ? -4.665 13.448 35.196 1.00 62.28 91 PRO A CA 1
ATOM 727 C C . PRO A 1 91 ? -4.913 12.184 36.013 1.00 62.28 91 PRO A C 1
ATOM 729 O O . PRO A 1 91 ? -5.921 11.494 35.815 1.00 62.28 91 PRO A O 1
ATOM 732 N N . SER A 1 92 ? -3.986 11.874 36.922 1.00 64.38 92 SER A N 1
ATOM 733 C CA . SER A 1 92 ? -4.130 10.723 37.805 1.00 64.38 92 SER A CA 1
ATOM 734 C C . SER A 1 92 ? -5.525 10.761 38.444 1.00 64.38 92 SER A C 1
ATOM 736 O O . SER A 1 92 ? -5.958 11.810 38.942 1.00 64.38 92 SER A O 1
ATOM 738 N N . PRO A 1 93 ? -6.300 9.665 38.359 1.00 66.69 93 PRO A N 1
ATOM 739 C CA . PRO A 1 93 ? -7.674 9.692 38.820 1.00 66.69 93 PRO A CA 1
ATOM 740 C C . PRO A 1 93 ? -7.678 10.025 40.312 1.00 66.69 93 PRO A C 1
ATOM 742 O O . PRO A 1 93 ? -7.012 9.361 41.108 1.00 66.69 93 PRO A O 1
ATOM 745 N N . LYS A 1 94 ? -8.429 11.067 40.695 1.00 75.44 94 LYS A N 1
ATOM 746 C CA . LYS A 1 94 ? -8.628 11.441 42.102 1.00 75.44 94 LYS A CA 1
ATOM 747 C C . LYS A 1 94 ? -9.072 10.203 42.891 1.00 75.44 94 LYS A C 1
ATOM 749 O O . LYS A 1 94 ? -9.816 9.363 42.380 1.00 75.44 94 LYS A O 1
ATOM 754 N N . SER A 1 95 ? -8.639 10.088 44.143 1.00 76.94 95 SER A N 1
ATOM 755 C CA . SER A 1 95 ? -8.928 8.927 45.003 1.00 76.94 95 SER A CA 1
ATOM 756 C C . SER A 1 95 ? -10.428 8.607 45.106 1.00 76.94 95 SER A C 1
ATOM 758 O O . SER A 1 95 ? -10.814 7.438 45.147 1.00 76.94 95 SER A O 1
ATOM 760 N N . GLU A 1 96 ? -11.284 9.630 45.064 1.00 78.31 96 GLU A N 1
ATOM 761 C CA . GLU A 1 96 ? -12.747 9.504 45.021 1.00 78.31 96 GLU A CA 1
ATOM 762 C C . GLU A 1 96 ? -13.242 8.775 43.766 1.00 78.31 96 GLU A C 1
ATOM 764 O O . GLU A 1 96 ? -14.081 7.876 43.856 1.00 78.31 96 GLU A O 1
ATOM 769 N N . THR A 1 97 ? -12.666 9.090 42.607 1.00 77.69 97 THR A N 1
ATOM 770 C CA . THR A 1 97 ? -12.985 8.464 41.321 1.00 77.69 97 THR A CA 1
ATOM 771 C C . THR A 1 97 ? -12.609 6.983 41.331 1.00 77.69 97 THR A C 1
ATOM 773 O O . THR A 1 97 ? -13.401 6.135 40.924 1.00 77.69 97 THR A O 1
ATOM 776 N N . ILE A 1 98 ? -11.438 6.642 41.880 1.00 79.50 98 ILE A N 1
ATOM 777 C CA . ILE A 1 98 ? -10.993 5.247 42.046 1.00 79.50 98 ILE A CA 1
ATOM 778 C C . ILE A 1 98 ? -11.973 4.475 42.941 1.00 79.50 98 ILE A C 1
ATOM 780 O O . ILE A 1 98 ? -12.355 3.343 42.630 1.00 79.50 98 ILE A O 1
ATOM 784 N N . ARG A 1 99 ? -12.418 5.092 44.042 1.00 79.12 99 ARG A N 1
ATOM 785 C CA . ARG A 1 99 ? -13.368 4.487 44.984 1.00 79.12 99 ARG A CA 1
ATOM 786 C C . ARG A 1 99 ? -14.733 4.253 44.338 1.00 79.12 99 ARG A C 1
ATOM 788 O O . ARG A 1 99 ? -15.304 3.178 44.513 1.00 79.12 99 ARG A O 1
ATOM 795 N N . TYR A 1 100 ? -15.211 5.216 43.553 1.00 80.25 100 TYR A N 1
ATOM 796 C CA . TYR A 1 100 ? -16.458 5.112 42.801 1.00 80.25 100 TYR A CA 1
ATOM 797 C C . TYR A 1 100 ? -16.411 3.987 41.761 1.00 80.25 100 TYR A C 1
ATOM 799 O O . TYR A 1 100 ? -17.300 3.137 41.746 1.00 80.25 100 TYR A O 1
ATOM 807 N N . TYR A 1 101 ? -15.346 3.900 40.956 1.00 81.88 101 TYR A N 1
ATOM 808 C CA . TYR A 1 101 ? -15.182 2.818 39.977 1.00 81.88 101 TYR A CA 1
ATOM 809 C C . TYR A 1 101 ? -15.080 1.437 40.632 1.00 81.88 101 TYR A C 1
ATOM 811 O O . TYR A 1 101 ? -15.656 0.470 40.125 1.00 81.88 101 TYR A O 1
ATOM 819 N N . LYS A 1 102 ? -14.392 1.331 41.777 1.00 86.44 102 LYS A N 1
ATOM 820 C CA . LYS A 1 102 ? -14.313 0.081 42.545 1.00 86.44 102 LYS A CA 1
ATOM 821 C C . LYS A 1 102 ? -15.692 -0.351 43.048 1.00 86.44 102 LYS A C 1
ATOM 823 O O . LYS A 1 102 ? -16.086 -1.494 42.826 1.00 86.44 102 LYS A O 1
ATOM 828 N N . TRP A 1 103 ? -16.448 0.579 43.632 1.00 89.06 103 TRP A N 1
ATOM 829 C CA . TRP A 1 103 ? -17.824 0.340 44.065 1.00 89.06 103 TRP A CA 1
ATOM 830 C C . TRP A 1 103 ? -18.727 -0.078 42.894 1.00 89.06 103 TRP A C 1
ATOM 832 O O . TRP A 1 103 ? -19.463 -1.057 43.006 1.00 89.06 103 TRP A O 1
ATOM 842 N N . LEU A 1 104 ? -18.636 0.596 41.744 1.00 86.69 104 LEU A N 1
ATOM 843 C CA . LEU A 1 104 ? -19.402 0.262 40.537 1.00 86.69 104 LEU A CA 1
ATOM 844 C C . LEU A 1 104 ? -19.131 -1.169 40.073 1.00 86.69 104 LEU A C 1
ATOM 846 O O . LEU A 1 104 ? -20.065 -1.930 39.825 1.00 86.69 104 LEU A O 1
ATOM 850 N N . LYS A 1 105 ? -17.855 -1.557 40.006 1.00 85.62 105 LYS A N 1
ATOM 851 C CA . LYS A 1 105 ? -17.440 -2.899 39.585 1.00 85.62 105 LYS A CA 1
ATOM 852 C C . LYS A 1 105 ? -17.972 -3.976 40.533 1.00 85.62 105 LYS A C 1
ATOM 854 O O . LYS A 1 105 ? -18.482 -4.997 40.076 1.00 85.62 105 LYS A O 1
ATOM 859 N N . GLU A 1 106 ? -17.911 -3.736 41.840 1.00 86.31 106 GLU A N 1
ATOM 860 C CA . GLU A 1 106 ? -18.452 -4.646 42.857 1.00 86.31 106 GLU A CA 1
ATOM 861 C C . GLU A 1 106 ? -19.983 -4.773 42.759 1.00 86.31 106 GLU A C 1
ATOM 863 O O . GLU A 1 106 ? -20.520 -5.883 42.802 1.00 86.31 106 GLU A O 1
ATOM 868 N N . ASN A 1 107 ? -20.695 -3.664 42.542 1.00 86.69 107 ASN A N 1
ATOM 869 C CA . ASN A 1 107 ? -22.156 -3.664 42.434 1.00 86.69 107 ASN A CA 1
ATOM 870 C C . ASN A 1 107 ? -22.662 -4.311 41.142 1.00 86.69 107 ASN A C 1
ATOM 872 O O . ASN A 1 107 ? -23.641 -5.055 41.182 1.00 86.69 107 ASN A O 1
ATOM 876 N N . VAL A 1 108 ? -21.984 -4.113 40.009 1.00 87.94 108 VAL A N 1
ATOM 877 C CA . VAL A 1 108 ? -22.331 -4.789 38.747 1.00 87.94 108 VAL A CA 1
ATOM 878 C C . VAL A 1 108 ? -22.228 -6.309 38.904 1.00 87.94 108 VAL A C 1
ATOM 880 O O . VAL A 1 108 ? -23.167 -7.029 38.557 1.00 87.94 108 VAL A O 1
ATOM 883 N N . VAL A 1 109 ? -21.154 -6.803 39.528 1.00 85.69 109 VAL A N 1
ATOM 884 C CA . VAL A 1 109 ? -20.977 -8.239 39.807 1.00 85.69 109 VAL A CA 1
ATOM 885 C C . VAL A 1 109 ? -22.073 -8.770 40.739 1.00 85.69 109 VAL A C 1
ATOM 887 O O . VAL A 1 109 ? -22.585 -9.877 40.538 1.00 85.69 109 VAL A O 1
ATOM 890 N N . LEU A 1 110 ? -22.474 -7.997 41.753 1.00 83.81 110 LEU A N 1
ATOM 891 C CA . LEU A 1 110 ? -23.580 -8.362 42.644 1.00 83.81 110 LEU A CA 1
ATOM 892 C C . LEU A 1 110 ? -24.918 -8.443 41.897 1.00 83.81 110 LEU A C 1
ATOM 894 O O . LEU A 1 110 ? -25.670 -9.404 42.089 1.00 83.81 110 LEU A O 1
ATOM 898 N N . ILE A 1 111 ? -25.201 -7.484 41.012 1.00 86.94 111 ILE A N 1
ATOM 899 C CA . ILE A 1 111 ? -26.410 -7.466 40.180 1.00 86.94 111 ILE A CA 1
ATOM 900 C C . ILE A 1 111 ? -26.449 -8.697 39.269 1.00 86.94 111 ILE A C 1
ATOM 902 O O . 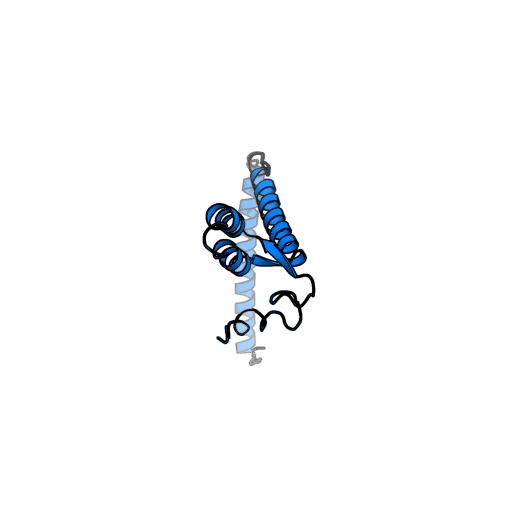ILE A 1 111 ? -27.480 -9.371 39.196 1.00 86.94 111 ILE A O 1
ATOM 906 N N . GLU A 1 112 ? -25.344 -9.044 38.611 1.00 87.56 112 GLU A N 1
ATOM 907 C CA . GLU A 1 112 ? -25.272 -10.232 37.753 1.00 87.56 112 GLU A CA 1
ATOM 908 C C . GLU A 1 112 ? -25.471 -11.532 38.535 1.00 87.56 112 GLU A C 1
ATOM 910 O O . GLU A 1 112 ? -26.286 -12.376 38.144 1.00 87.56 112 GLU A O 1
ATOM 915 N N . ARG A 1 113 ? -24.812 -11.683 39.690 1.00 87.69 113 ARG A N 1
ATOM 916 C CA . ARG A 1 113 ? -25.012 -12.851 40.564 1.00 87.69 113 ARG A CA 1
ATOM 917 C C . ARG A 1 113 ? -26.463 -12.973 41.021 1.00 87.69 113 ARG A C 1
ATOM 919 O O . ARG A 1 113 ? -27.009 -14.079 41.027 1.00 87.69 113 ARG A O 1
ATOM 926 N N . ASN A 1 114 ? -27.107 -11.865 41.376 1.00 88.69 114 ASN A N 1
ATOM 927 C CA . ASN A 1 114 ? -28.510 -11.865 41.779 1.00 88.69 114 ASN A CA 1
ATOM 928 C C . ASN A 1 114 ? -29.439 -12.222 40.613 1.00 88.69 114 ASN A C 1
ATOM 930 O O . ASN A 1 114 ? -30.316 -13.069 40.791 1.00 88.69 114 ASN A O 1
ATOM 934 N N . LYS A 1 115 ? -29.199 -11.697 39.404 1.00 89.75 115 LYS A N 1
ATOM 935 C CA . LYS A 1 115 ? -29.925 -12.106 38.187 1.00 89.75 115 LYS A CA 1
ATOM 936 C C . LYS A 1 115 ? -29.809 -13.614 37.943 1.00 89.75 115 LYS A C 1
ATOM 938 O O . LYS A 1 115 ? -30.819 -14.269 37.689 1.00 89.75 115 LYS A O 1
ATOM 943 N N . MET A 1 116 ? -28.614 -14.188 38.090 1.00 86.75 116 MET A N 1
ATOM 944 C CA . MET A 1 116 ? -28.388 -15.634 37.945 1.00 86.75 116 MET A CA 1
ATOM 945 C C . MET A 1 116 ? -29.140 -16.450 39.005 1.00 86.75 116 MET A C 1
ATOM 947 O O . MET A 1 116 ? -29.776 -17.457 38.682 1.00 86.75 116 MET A O 1
ATOM 951 N N . ARG A 1 117 ? -29.136 -16.003 40.269 1.00 87.69 117 ARG A N 1
ATOM 952 C CA . ARG A 1 117 ? -29.891 -16.650 41.359 1.00 87.69 117 ARG A CA 1
ATOM 953 C C . ARG A 1 117 ? -31.401 -16.610 41.117 1.00 87.69 117 ARG A C 1
ATOM 955 O O . ARG A 1 117 ? -32.068 -17.624 41.326 1.00 87.69 117 ARG A O 1
ATOM 962 N N . VAL A 1 118 ? -31.936 -15.477 40.660 1.00 87.88 118 VAL A N 1
ATOM 963 C CA . VAL A 1 118 ? -33.365 -15.320 40.340 1.00 87.88 118 VAL A CA 1
ATOM 964 C C . VAL A 1 118 ? -33.757 -16.215 39.166 1.00 87.88 118 VAL A C 1
ATOM 966 O O . VAL A 1 118 ? -34.720 -16.971 39.295 1.00 87.88 118 VAL A O 1
ATOM 969 N N . LYS A 1 119 ? -32.976 -16.227 38.075 1.00 86.31 119 LYS A N 1
ATOM 970 C CA . LYS A 1 119 ? -33.193 -17.145 36.942 1.00 86.31 119 LYS A CA 1
ATOM 971 C C . LYS A 1 119 ? -33.210 -18.606 37.399 1.00 86.31 119 LYS A C 1
ATOM 973 O O . LYS A 1 119 ? -34.138 -19.335 37.069 1.00 86.31 119 LYS A O 1
ATOM 978 N N . LYS A 1 120 ? -32.252 -19.026 38.236 1.00 85.69 120 LYS A N 1
ATOM 979 C CA . LYS A 1 120 ? -32.193 -20.400 38.767 1.00 85.69 120 LYS A CA 1
ATOM 980 C C . LYS A 1 120 ? -33.413 -20.751 39.630 1.00 85.69 120 LYS A C 1
ATOM 982 O O . LYS A 1 120 ? -33.949 -21.852 39.502 1.00 85.69 120 LYS A O 1
ATOM 987 N N . LYS A 1 121 ? -33.879 -19.827 40.482 1.00 85.25 121 LYS A N 1
ATOM 988 C CA . LYS A 1 121 ? -35.114 -20.007 41.270 1.00 85.25 121 LYS A CA 1
ATOM 989 C C . LYS A 1 121 ? -36.349 -20.117 40.373 1.00 85.25 121 LYS A C 1
ATOM 991 O O . LYS A 1 121 ? -37.152 -21.022 40.583 1.00 85.25 121 LYS A O 1
ATOM 996 N N . GLN A 1 122 ? -36.479 -19.256 39.363 1.00 84.38 122 GLN A N 1
ATOM 997 C CA . GLN A 1 122 ? -37.586 -19.310 38.403 1.00 84.38 122 GLN A CA 1
ATOM 998 C C . GLN A 1 122 ? -37.593 -20.622 37.610 1.00 84.38 122 GLN A C 1
ATOM 1000 O O . GLN A 1 122 ? -38.639 -21.260 37.522 1.00 84.38 122 GLN A O 1
ATOM 1005 N N . SER A 1 123 ? -36.442 -21.085 37.112 1.00 81.56 123 SER A N 1
ATOM 1006 C CA . SER A 1 123 ? -36.341 -22.380 36.423 1.00 81.56 123 SER A CA 1
ATOM 1007 C C . SER A 1 123 ? -36.725 -23.551 37.331 1.00 81.56 123 SER A C 1
ATOM 1009 O O . SER A 1 123 ? -37.448 -24.446 36.901 1.00 81.56 123 SER A O 1
ATOM 1011 N N . LYS A 1 124 ? -36.311 -23.532 38.608 1.00 83.50 124 LYS A N 1
ATOM 1012 C CA . LYS A 1 124 ? -36.680 -24.570 39.588 1.00 83.50 124 LYS A CA 1
ATOM 1013 C C . LYS A 1 124 ? -38.180 -24.565 39.911 1.00 83.50 124 LYS A C 1
ATOM 1015 O O . LYS A 1 124 ? -38.759 -25.637 40.059 1.00 83.50 124 LYS A O 1
ATOM 1020 N N . MET A 1 125 ? -38.814 -23.394 40.003 1.00 81.19 125 MET A N 1
ATOM 1021 C CA . MET A 1 125 ? -40.270 -23.293 40.187 1.00 81.19 125 MET A CA 1
ATOM 1022 C C . MET A 1 125 ? -41.040 -23.764 38.949 1.00 81.19 125 MET A C 1
ATOM 1024 O O . MET A 1 125 ? -42.005 -24.504 39.096 1.00 81.19 125 MET A O 1
ATOM 1028 N N . ARG A 1 126 ? -40.583 -23.424 37.736 1.00 77.06 126 ARG A N 1
ATOM 1029 C CA . ARG A 1 126 ? -41.192 -23.902 36.481 1.00 77.06 126 ARG A CA 1
ATOM 1030 C C . ARG A 1 126 ? -41.125 -25.422 36.332 1.00 77.06 126 ARG A C 1
ATOM 1032 O O . ARG A 1 126 ? -42.127 -26.023 35.966 1.00 77.06 126 ARG A O 1
ATOM 1039 N N . LEU A 1 127 ? -39.989 -26.033 36.686 1.00 77.06 127 LEU A N 1
ATOM 1040 C CA . LEU A 1 127 ? -39.834 -27.494 36.725 1.00 77.06 127 LEU A CA 1
ATOM 1041 C C . LEU A 1 127 ? -40.821 -28.153 37.700 1.00 77.06 127 LEU A C 1
ATOM 1043 O O . LEU A 1 127 ? -41.425 -29.163 37.364 1.00 77.06 127 LEU A O 1
ATOM 1047 N N . ARG A 1 128 ? -41.021 -27.567 38.889 1.00 77.88 128 ARG A N 1
ATOM 1048 C CA . ARG A 1 128 ? -42.005 -28.060 39.871 1.00 77.88 128 ARG A CA 1
ATOM 1049 C C . ARG A 1 128 ? -43.456 -27.897 39.410 1.00 77.88 128 ARG A C 1
ATOM 1051 O O . ARG A 1 128 ? -44.297 -28.681 39.820 1.00 77.88 128 ARG A O 1
ATOM 1058 N N . ALA A 1 129 ? -43.734 -26.895 38.581 1.00 79.25 129 ALA A N 1
ATOM 1059 C CA . ALA A 1 129 ? -45.062 -26.614 38.041 1.00 79.25 129 ALA A CA 1
ATOM 1060 C C . ALA A 1 129 ? -45.366 -27.353 36.719 1.00 79.25 129 ALA A C 1
ATOM 1062 O O . ALA A 1 129 ? -46.401 -27.092 36.115 1.00 79.25 129 ALA A O 1
ATOM 1063 N N . GLY A 1 130 ? -44.474 -28.230 36.234 1.00 73.81 130 GLY A N 1
ATOM 1064 C CA . GLY A 1 130 ? -44.684 -28.995 34.995 1.00 73.81 130 GLY A CA 1
ATOM 1065 C C . GLY A 1 130 ? -44.685 -28.158 33.707 1.00 73.81 130 GLY A C 1
ATOM 1066 O O . GLY A 1 130 ? -45.145 -28.629 32.671 1.00 73.81 130 GLY A O 1
ATOM 1067 N N . LEU A 1 131 ? -44.183 -26.918 33.746 1.00 70.31 131 LEU A N 1
ATOM 1068 C CA . LEU A 1 131 ? -44.179 -26.013 32.592 1.00 70.31 131 LEU A CA 1
ATOM 1069 C C . LEU A 1 131 ? -43.003 -26.320 31.641 1.00 70.31 131 LEU A C 1
ATOM 1071 O O . LEU A 1 131 ? -41.866 -26.448 32.109 1.00 70.31 131 LEU A O 1
ATOM 1075 N N . PRO A 1 132 ? -43.227 -26.376 30.312 1.00 62.44 132 PRO A N 1
ATOM 1076 C CA . PRO A 1 132 ? -42.175 -26.676 29.345 1.00 62.44 132 PRO A CA 1
ATOM 1077 C C . PRO A 1 132 ? -41.103 -25.575 29.303 1.00 62.44 132 PRO A C 1
ATOM 1079 O O . PRO A 1 132 ? -41.395 -24.376 29.353 1.00 62.44 132 PRO A O 1
ATOM 1082 N N . GLN A 1 133 ? -39.835 -25.985 29.197 1.00 61.69 133 GLN A N 1
ATOM 1083 C CA . GLN A 1 133 ? -38.707 -25.077 28.969 1.00 61.69 133 GLN A CA 1
ATOM 1084 C C . GLN A 1 133 ? -38.839 -24.472 27.563 1.00 61.69 133 GLN A C 1
ATOM 1086 O O . GLN A 1 133 ? -38.819 -25.205 26.575 1.00 61.69 133 GLN A O 1
ATOM 1091 N N . ARG 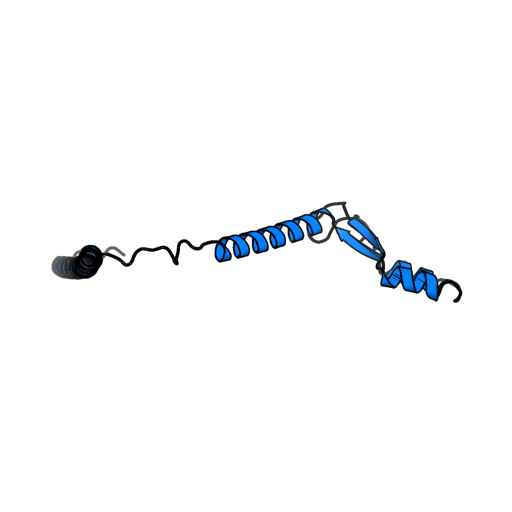A 1 134 ? -38.976 -23.143 27.460 1.00 58.75 134 ARG A N 1
ATOM 1092 C CA . ARG A 1 134 ? -38.841 -22.447 26.171 1.00 58.75 134 ARG A CA 1
ATOM 1093 C C . ARG A 1 134 ? -37.376 -22.563 25.735 1.00 58.75 134 ARG A C 1
ATOM 1095 O O . ARG A 1 134 ? -36.514 -22.019 26.424 1.00 58.75 134 ARG A O 1
ATOM 1102 N N . LYS A 1 135 ? -37.145 -23.332 24.665 1.00 46.84 135 LYS A N 1
ATOM 1103 C CA . LYS A 1 135 ? -35.892 -23.355 23.899 1.00 46.84 135 LYS A CA 1
ATOM 1104 C C . LYS A 1 135 ? -35.598 -21.974 23.327 1.00 46.84 135 LYS A C 1
ATOM 1106 O O . LYS A 1 135 ? -36.579 -21.286 22.960 1.00 46.84 135 LYS A O 1
#

Sequence (135 aa):
MDLGGDIVRDFASRNGLCKRCNKLTIVLVPSLFGVICLITLWWMCGLGYVIYRLTKNEHCEPCAQSDFMEKAKERRMTKLFLDDVSQYDQPSPKSETIRYYKWLKENVVLIERNKMRVKKKQSKMRLRAGLPQRK

Radius of gyration: 35.31 Å; chains: 1; bounding box: 70×43×87 Å

pLDDT: mean 70.72, std 13.17, range [34.44, 89.75]

Foldseek 3Di:
DDPPPPPDPCPVPPQCADPVHRDNAWDFDFDPVLVVLCVVCVVVVCPSVVSRVVRTDTDHPVVVVVVVVVVVVVVVVVVCVVPCCVVVPDDDDDPVRVVVVVVVVVVVVVVVVVVVVVVVVVVVVCVVVVHDDDD

Secondary structure (DSSP, 8-state):
-----TTSSSSS-SS---TTT--S-EEEEEPHHHHHHHHHTTTTTTHHHHHHHHTEEEEEHHHHHHHHHHHHHHHHHHHHHHH-GGGT--PPPPHHHHHHHHHHHHHHHHHHHHHHHHHHHHHHHHHHTTPPP--

Organism: NCBI:txid2018661